Protein AF-A0A162BS18-F1 (afdb_monomer_lite)

pLDDT: mean 97.8, std 0.92, range [92.88, 98.62]

Secondary structure (DSSP, 8-state):
--EE--SPEEEE-TTS-EEEE--EEEETT------HHHHHHHHHH-TTHHHHHHHHHHHTT----EEEE-

Organism: NCBI:txid35525

Sequence (70 aa):
MNGYESHTFKLVNAEGKPVYCKFHFKTDEGIRNLDAGKAHQLTSDDPDYATRDLYKAISKADFPSWFVKI

Radius of gyration: 17.58 Å; chains: 1; bounding box: 37×27×46 Å

Foldseek 3Di:
DKDWPPDWDWDADPVRDTDIDTKIWAWPVDDDDDDPVRVVVCCPPPVCVVVVVQVVCVVVVVHTGTDIDD

Structure (mmCIF, N/CA/C/O backbone):
data_AF-A0A162BS18-F1
#
_entry.id   AF-A0A162BS18-F1
#
loop_
_atom_site.group_PDB
_atom_site.id
_atom_site.type_symbol
_atom_site.label_atom_id
_atom_site.label_alt_id
_atom_site.label_comp_id
_atom_site.label_asym_id
_atom_site.label_entity_id
_atom_site.label_seq_id
_atom_site.pdbx_PDB_ins_code
_atom_site.Cartn_x
_atom_site.Cartn_y
_atom_site.Cartn_z
_atom_site.occupancy
_atom_site.B_iso_or_equiv
_atom_site.auth_seq_id
_atom_site.auth_comp_id
_atom_site.auth_asym_id
_atom_site.auth_atom_id
_atom_site.pdbx_PDB_model_num
ATOM 1 N N . MET A 1 1 ? 5.223 -0.216 -0.581 1.00 97.00 1 MET A N 1
ATOM 2 C CA . MET A 1 1 ? 5.112 1.061 0.185 1.00 97.00 1 MET A CA 1
ATOM 3 C C . MET A 1 1 ? 4.234 0.863 1.414 1.00 97.00 1 MET A C 1
ATOM 5 O O . MET A 1 1 ? 3.342 0.032 1.347 1.00 97.00 1 MET A O 1
ATOM 9 N N . ASN A 1 2 ? 4.433 1.605 2.509 1.00 98.19 2 ASN A N 1
ATOM 10 C CA . ASN A 1 2 ? 3.480 1.573 3.633 1.00 98.19 2 ASN A CA 1
ATOM 11 C C . ASN A 1 2 ? 2.218 2.385 3.311 1.00 98.19 2 ASN A C 1
ATOM 13 O O . ASN A 1 2 ? 2.297 3.374 2.585 1.00 98.19 2 ASN A O 1
ATOM 17 N N . GLY A 1 3 ? 1.094 2.002 3.914 1.00 97.88 3 GLY A N 1
ATOM 18 C CA . GLY A 1 3 ? -0.142 2.780 3.945 1.00 97.88 3 GLY A CA 1
ATOM 19 C C . GLY A 1 3 ? -0.461 3.241 5.366 1.00 97.88 3 GLY A C 1
ATOM 20 O O . GLY A 1 3 ? -0.245 2.507 6.331 1.00 97.88 3 GLY A O 1
ATOM 21 N N . TYR A 1 4 ? -0.979 4.456 5.501 1.00 97.88 4 TYR A N 1
ATOM 22 C CA . TYR A 1 4 ? -1.447 5.001 6.771 1.00 97.88 4 TYR A CA 1
ATOM 23 C C . TYR A 1 4 ? -2.804 5.625 6.528 1.00 97.88 4 TYR A C 1
ATOM 25 O O . TYR A 1 4 ? -2.951 6.452 5.633 1.00 97.88 4 TYR A O 1
ATOM 33 N N . GLU A 1 5 ? -3.785 5.235 7.330 1.00 94.81 5 GLU A N 1
ATOM 34 C CA . GLU A 1 5 ? -5.122 5.812 7.221 1.00 94.81 5 GLU A CA 1
ATOM 35 C C . GLU A 1 5 ? -5.100 7.319 7.573 1.00 94.81 5 GLU A C 1
ATOM 37 O O . GLU A 1 5 ? -5.823 8.104 6.975 1.00 94.81 5 GLU A O 1
ATOM 42 N N . SER A 1 6 ? -4.148 7.752 8.408 1.00 95.75 6 SER A N 1
ATOM 43 C CA . SER A 1 6 ? -3.879 9.143 8.815 1.00 95.75 6 SER A CA 1
ATOM 44 C C . SER A 1 6 ? -4.761 9.682 9.945 1.00 95.75 6 SER A C 1
ATOM 46 O O . SER A 1 6 ? -4.213 10.236 10.906 1.00 95.75 6 SER A O 1
ATOM 48 N N . HIS A 1 7 ? -6.083 9.518 9.915 1.00 97.81 7 HIS A N 1
ATOM 49 C CA . HIS A 1 7 ? -6.986 10.039 10.948 1.00 97.81 7 HIS A CA 1
ATOM 50 C C . HIS A 1 7 ? -7.062 9.132 12.187 1.00 97.81 7 HIS A C 1
ATOM 52 O O . HIS A 1 7 ? -6.410 8.100 12.287 1.00 97.81 7 HIS A O 1
ATOM 58 N N . THR A 1 8 ? -7.682 9.613 13.267 1.00 98.06 8 THR A N 1
ATOM 59 C CA . THR A 1 8 ? -7.857 8.826 14.504 1.00 98.06 8 THR A CA 1
ATOM 60 C C . THR A 1 8 ? -9.244 8.207 14.491 1.00 98.06 8 THR A C 1
ATOM 62 O O . THR A 1 8 ? -10.229 8.933 14.380 1.00 98.06 8 THR A O 1
ATOM 65 N N . PHE A 1 9 ? -9.317 6.886 14.645 1.00 98.00 9 PHE A N 1
ATOM 66 C CA . PHE A 1 9 ? -10.572 6.132 14.635 1.00 98.00 9 PHE A CA 1
ATOM 67 C C . PHE A 1 9 ? -10.978 5.736 16.037 1.00 98.00 9 PHE A C 1
ATOM 69 O O . PHE A 1 9 ? -10.177 5.781 16.969 1.00 98.00 9 PHE A O 1
ATOM 76 N N . LYS A 1 10 ? -12.236 5.324 16.168 1.00 97.81 10 LYS A N 1
ATOM 77 C CA . LYS A 1 10 ? -12.794 4.732 17.376 1.00 97.81 10 LYS A CA 1
ATOM 78 C C . LYS A 1 10 ? -13.261 3.317 17.054 1.00 97.81 10 LYS A C 1
ATOM 80 O O . LYS A 1 10 ? -14.178 3.145 16.257 1.00 97.81 10 LYS A O 1
ATOM 85 N N . LEU A 1 11 ? -12.654 2.327 17.698 1.00 98.00 11 LEU A N 1
ATOM 86 C CA . LEU A 1 11 ? -13.160 0.959 17.749 1.00 98.00 11 LEU A CA 1
ATOM 87 C C . LEU A 1 11 ? -14.129 0.848 18.919 1.00 98.00 11 LEU A C 1
ATOM 89 O O . LEU A 1 11 ? -13.836 1.340 20.007 1.00 98.00 11 LEU A O 1
ATOM 93 N N . VAL A 1 12 ? -15.277 0.216 18.702 1.00 98.06 12 VAL A N 1
ATOM 94 C CA . VAL A 1 12 ? -16.306 0.023 19.728 1.00 98.06 12 VAL A CA 1
ATOM 95 C C . VAL A 1 12 ? -16.491 -1.477 19.929 1.00 98.06 12 VAL A C 1
ATOM 97 O O . VAL A 1 12 ? -16.746 -2.194 18.964 1.00 98.06 12 VAL A O 1
ATOM 100 N N . ASN A 1 13 ? -16.303 -1.959 21.160 1.00 97.38 13 ASN A N 1
ATOM 101 C CA . ASN A 1 13 ? -16.472 -3.379 21.480 1.00 97.38 13 ASN A CA 1
ATOM 102 C C . ASN A 1 13 ? -17.965 -3.762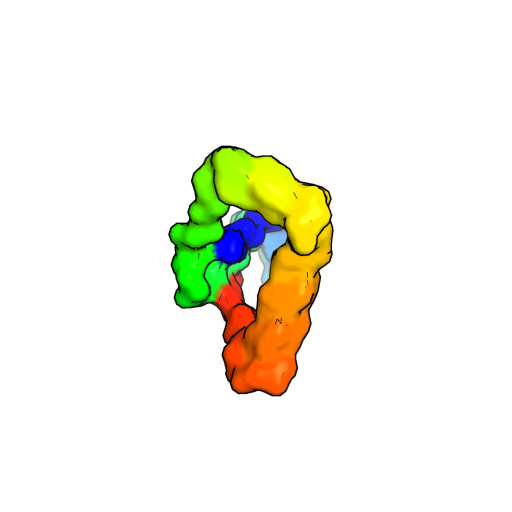 21.602 1.00 97.38 13 ASN A C 1
ATOM 104 O O . ASN A 1 13 ? -18.849 -2.909 21.522 1.00 97.38 13 ASN A O 1
ATOM 108 N N . ALA A 1 14 ? -18.251 -5.046 21.840 1.00 98.38 14 ALA A N 1
ATOM 109 C CA . ALA A 1 14 ? -19.621 -5.556 21.982 1.00 98.38 14 ALA A CA 1
ATOM 110 C C . ALA A 1 14 ? -20.415 -4.937 23.157 1.00 98.38 14 ALA A C 1
ATOM 112 O O . ALA A 1 14 ? -21.640 -4.986 23.159 1.00 98.38 14 ALA A O 1
ATOM 113 N N . GLU A 1 15 ? -19.733 -4.331 24.132 1.00 98.31 15 GLU A N 1
ATOM 114 C CA . GLU A 1 15 ? -20.329 -3.650 25.293 1.00 98.31 15 GLU A CA 1
ATOM 115 C C . GLU A 1 15 ? -20.541 -2.144 25.044 1.00 98.31 15 GLU A C 1
ATOM 117 O O . GLU A 1 15 ? -20.977 -1.418 25.935 1.00 98.31 15 GLU A O 1
ATOM 122 N N . GLY A 1 16 ? -20.196 -1.638 23.855 1.00 98.25 16 GLY A N 1
ATOM 123 C CA . GLY A 1 16 ? -20.284 -0.214 23.524 1.00 98.25 16 GLY A CA 1
ATOM 124 C C . GLY A 1 16 ? -19.105 0.633 24.021 1.00 98.25 16 GLY A C 1
ATOM 125 O O . GLY A 1 16 ? -19.133 1.859 23.889 1.00 98.25 16 GLY A O 1
ATOM 126 N N . LYS A 1 17 ? -18.046 0.024 24.572 1.00 98.44 17 LYS A N 1
ATOM 127 C CA . LYS A 1 17 ? -16.870 0.742 25.081 1.00 98.44 17 LYS A CA 1
ATOM 128 C C . LYS A 1 17 ? -15.927 1.150 23.937 1.00 98.44 17 LYS A C 1
ATOM 130 O O . LYS A 1 17 ? -15.502 0.283 23.168 1.00 98.44 17 LYS A O 1
ATOM 135 N N . PRO A 1 18 ? -15.545 2.439 23.837 1.00 98.12 18 PRO A N 1
ATOM 136 C CA . PRO A 1 18 ? -14.667 2.922 22.778 1.00 98.12 18 PRO A CA 1
ATOM 137 C C . PRO A 1 18 ? -13.172 2.819 23.119 1.00 98.12 18 PRO A C 1
ATOM 139 O O . PRO A 1 18 ? -12.762 3.097 24.246 1.00 98.12 18 PRO A O 1
ATOM 142 N N . VAL A 1 19 ? -12.349 2.524 22.110 1.00 97.88 19 VAL A N 1
ATOM 143 C CA . VAL A 1 19 ? -10.881 2.645 22.126 1.00 97.88 19 VAL A CA 1
ATOM 144 C C . VAL A 1 19 ? -10.440 3.404 20.876 1.00 97.88 19 VAL A C 1
ATOM 146 O O . VAL A 1 19 ? -10.891 3.096 19.774 1.00 97.88 19 VAL A O 1
ATOM 149 N N . TYR A 1 20 ? -9.581 4.412 21.033 1.00 98.06 20 TYR A N 1
ATOM 150 C CA . TYR A 1 20 ? -9.036 5.148 19.891 1.00 98.06 20 TYR A CA 1
ATOM 151 C C . TYR A 1 20 ? -7.870 4.392 19.251 1.00 98.06 20 TYR A C 1
ATOM 153 O O . TYR A 1 20 ? -7.044 3.831 19.967 1.00 98.06 20 TYR A O 1
ATOM 161 N N . CYS A 1 21 ? -7.784 4.402 17.922 1.00 97.62 21 CYS A N 1
ATOM 162 C CA . CYS A 1 21 ? -6.745 3.681 17.189 1.00 97.62 21 CYS A CA 1
ATOM 163 C C . CYS A 1 21 ? -6.252 4.414 15.933 1.00 97.62 21 CYS A C 1
ATOM 165 O O . CYS A 1 21 ? -6.868 5.380 15.465 1.00 97.62 21 CYS A O 1
ATOM 167 N N . LYS A 1 22 ? -5.138 3.915 15.382 1.00 98.19 22 LYS A N 1
ATOM 168 C CA . LYS A 1 22 ? -4.554 4.318 14.097 1.00 98.19 22 LYS A CA 1
ATOM 169 C C . LYS A 1 22 ? -4.292 3.074 13.255 1.00 98.19 22 LYS A C 1
ATOM 171 O O . LYS A 1 22 ? -3.594 2.177 13.705 1.00 98.19 22 LYS A O 1
ATOM 176 N N . PHE A 1 23 ? -4.790 3.036 12.022 1.00 98.19 23 PHE A N 1
ATOM 177 C CA . PHE A 1 23 ? -4.518 1.913 11.124 1.00 98.19 23 PHE A CA 1
ATOM 178 C C . PHE A 1 23 ? -3.234 2.139 10.330 1.00 98.19 23 PHE A C 1
ATOM 180 O O . PHE A 1 23 ? -3.110 3.109 9.574 1.00 98.19 23 PHE A O 1
ATOM 187 N N . HIS A 1 24 ? -2.286 1.219 10.480 1.00 98.31 24 HIS A N 1
ATOM 188 C CA . HIS A 1 24 ? -1.028 1.202 9.743 1.00 98.31 24 HIS A CA 1
ATOM 189 C C . HIS A 1 24 ? -0.924 -0.077 8.907 1.00 98.31 24 HIS A C 1
ATOM 191 O O . HIS A 1 24 ? -0.886 -1.178 9.451 1.00 98.31 24 HIS A O 1
ATOM 197 N N . PHE A 1 25 ? -0.788 0.070 7.593 1.00 98.44 25 PHE A N 1
ATOM 198 C CA . PHE A 1 25 ? -0.548 -1.016 6.646 1.00 98.44 25 PHE A CA 1
ATOM 199 C C . PHE A 1 25 ? 0.954 -1.094 6.375 1.00 98.44 25 PHE A C 1
ATOM 201 O O . PHE A 1 25 ? 1.514 -0.277 5.635 1.00 98.44 25 PHE A O 1
ATOM 208 N N . LYS A 1 26 ? 1.636 -2.039 7.023 1.00 98.06 26 LYS A N 1
ATOM 209 C CA . LYS A 1 26 ? 3.082 -2.233 6.869 1.00 98.06 26 LYS A CA 1
ATOM 210 C C . LYS A 1 26 ? 3.342 -3.219 5.742 1.00 98.06 26 LYS A C 1
ATOM 212 O O . LYS A 1 26 ? 2.848 -4.331 5.802 1.00 98.06 26 LYS A O 1
ATOM 217 N N . THR A 1 27 ? 4.072 -2.792 4.717 1.00 98.19 27 THR A N 1
ATOM 218 C CA . THR A 1 27 ? 4.357 -3.638 3.549 1.00 98.19 27 THR A CA 1
ATOM 219 C C . THR A 1 27 ? 5.326 -4.756 3.904 1.00 98.19 27 THR A C 1
ATOM 221 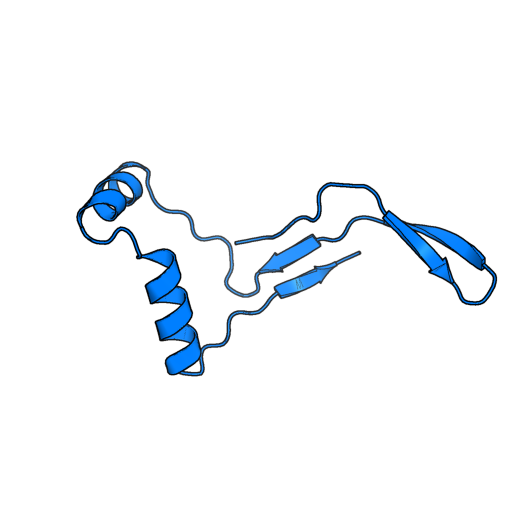O O . THR A 1 27 ? 6.332 -4.504 4.571 1.00 98.19 27 THR A O 1
ATOM 224 N N . ASP A 1 28 ? 5.038 -5.959 3.419 1.00 98.00 28 ASP A N 1
ATOM 225 C CA . ASP A 1 28 ? 5.900 -7.127 3.615 1.00 98.00 28 ASP A CA 1
ATOM 226 C C . ASP A 1 28 ? 7.045 -7.185 2.579 1.00 98.00 28 ASP A C 1
ATOM 228 O O . ASP A 1 28 ? 8.047 -7.863 2.783 1.00 98.00 28 ASP A O 1
ATOM 232 N N . GLU A 1 29 ? 6.969 -6.384 1.509 1.00 97.12 29 GLU A N 1
ATOM 233 C CA . GLU A 1 29 ? 8.001 -6.265 0.463 1.00 97.12 29 GLU A CA 1
ATOM 234 C C . GLU A 1 29 ? 9.165 -5.318 0.817 1.00 97.12 29 GLU A C 1
ATOM 236 O O . GLU A 1 29 ? 10.108 -5.136 0.039 1.00 97.12 29 GLU A O 1
ATOM 241 N N . GLY A 1 30 ? 9.083 -4.647 1.967 1.00 97.00 30 GLY A N 1
ATOM 242 C CA . GLY A 1 30 ? 10.009 -3.585 2.352 1.00 97.00 30 GLY A CA 1
ATOM 243 C C . GLY A 1 30 ? 9.775 -2.244 1.636 1.00 97.00 30 GLY A C 1
ATOM 244 O O . GLY A 1 30 ? 8.912 -2.080 0.769 1.00 97.00 30 GLY A O 1
ATOM 245 N N . ILE A 1 31 ? 10.539 -1.225 2.042 1.00 97.62 31 ILE A N 1
ATOM 246 C CA . ILE A 1 31 ? 10.460 0.126 1.468 1.00 97.62 31 ILE A CA 1
ATOM 247 C C . ILE A 1 31 ? 11.557 0.296 0.423 1.00 97.62 31 ILE A C 1
ATOM 249 O O . ILE A 1 31 ? 12.742 0.291 0.746 1.00 97.62 31 ILE A O 1
ATOM 253 N N . ARG A 1 32 ? 11.136 0.471 -0.829 1.00 96.25 32 ARG A N 1
ATOM 254 C CA . ARG A 1 32 ? 11.995 0.706 -1.989 1.00 96.25 32 ARG A CA 1
ATOM 255 C C . ARG A 1 32 ? 11.477 1.949 -2.699 1.00 96.25 32 ARG A C 1
ATOM 257 O O . ARG A 1 32 ? 10.319 1.978 -3.106 1.00 96.25 32 ARG A O 1
ATOM 264 N N . ASN A 1 33 ? 12.320 2.969 -2.797 1.00 97.25 33 ASN A N 1
ATOM 265 C CA . ASN A 1 33 ? 11.978 4.244 -3.419 1.00 97.25 33 ASN A CA 1
ATOM 266 C C . ASN A 1 33 ? 12.839 4.444 -4.665 1.00 97.25 33 ASN A C 1
ATOM 268 O O . ASN A 1 33 ? 13.958 3.936 -4.740 1.00 97.25 33 ASN A O 1
ATOM 272 N N . LEU A 1 34 ? 12.314 5.191 -5.631 1.00 97.50 34 LEU A N 1
ATOM 273 C CA . LEU A 1 34 ? 13.065 5.575 -6.817 1.00 97.50 3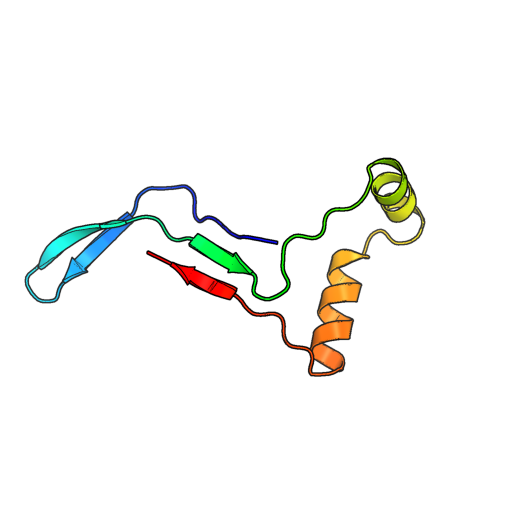4 LEU A CA 1
ATOM 274 C C . LEU A 1 34 ? 13.985 6.754 -6.498 1.00 97.50 34 LEU A C 1
ATOM 276 O O . LEU A 1 34 ? 13.607 7.663 -5.758 1.00 97.50 34 LEU A O 1
ATOM 280 N N . ASP A 1 35 ? 15.168 6.752 -7.107 1.00 97.75 35 ASP A N 1
ATOM 281 C CA . ASP A 1 35 ? 15.956 7.973 -7.248 1.00 97.75 35 ASP A CA 1
ATOM 282 C C . ASP A 1 35 ? 15.183 9.001 -8.093 1.00 97.75 35 ASP A C 1
ATOM 284 O O . ASP A 1 35 ? 14.445 8.632 -9.012 1.00 97.75 35 ASP A O 1
ATOM 288 N N . ALA A 1 36 ? 15.363 10.290 -7.804 1.00 98.19 36 ALA A N 1
ATOM 289 C CA . ALA A 1 36 ? 14.625 11.362 -8.464 1.00 98.19 36 ALA A CA 1
ATOM 290 C C . ALA A 1 36 ? 14.854 11.397 -9.986 1.00 98.19 36 ALA A C 1
ATOM 292 O O . ALA A 1 36 ? 13.898 11.579 -10.744 1.00 98.19 36 ALA A O 1
ATOM 293 N N . GLY A 1 37 ? 16.088 11.169 -10.448 1.00 98.31 37 GLY A N 1
ATOM 294 C CA . GLY A 1 37 ? 16.402 11.121 -11.875 1.00 98.31 37 GLY A CA 1
ATOM 295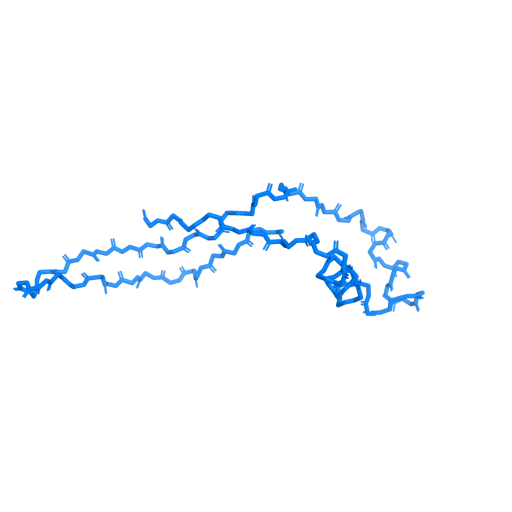 C C . GLY A 1 37 ? 15.720 9.939 -12.558 1.00 98.31 37 GLY A C 1
ATOM 296 O O . GLY A 1 37 ? 15.138 10.086 -13.635 1.00 98.31 37 GLY A O 1
ATOM 297 N N . LYS A 1 38 ? 15.701 8.775 -11.893 1.00 97.69 38 LYS A N 1
ATOM 298 C CA . LYS A 1 38 ? 15.006 7.596 -12.421 1.00 97.69 38 LYS A CA 1
ATOM 299 C C . LYS A 1 38 ? 13.491 7.783 -12.455 1.00 97.69 38 LYS A C 1
ATOM 301 O O . LYS A 1 38 ? 12.859 7.388 -13.432 1.00 97.69 38 LYS A O 1
ATOM 306 N N . ALA A 1 39 ? 12.919 8.383 -11.414 1.00 97.88 39 ALA A N 1
ATOM 307 C CA . ALA A 1 39 ? 11.498 8.699 -11.361 1.00 97.88 39 ALA A CA 1
ATOM 308 C C . ALA A 1 39 ? 11.100 9.636 -12.509 1.00 97.88 39 ALA A C 1
ATOM 310 O O . ALA A 1 39 ? 10.128 9.354 -13.201 1.00 97.88 39 ALA A O 1
ATOM 311 N N . HIS A 1 40 ? 11.891 10.685 -12.764 1.00 98.00 40 HIS A N 1
ATOM 312 C CA . HIS A 1 40 ? 11.654 11.606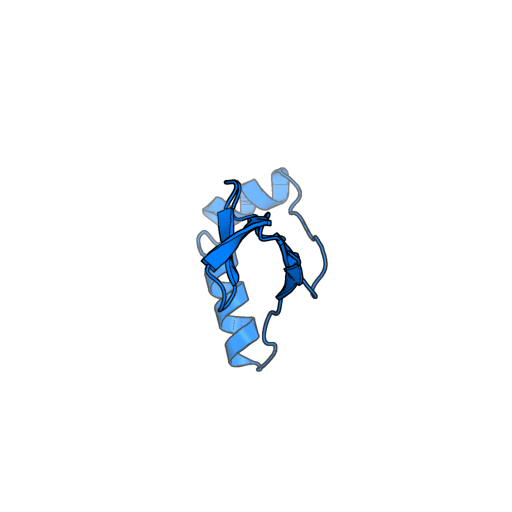 -13.875 1.00 98.00 40 HIS A CA 1
ATOM 313 C C . HIS A 1 40 ? 11.745 10.918 -15.242 1.00 98.00 40 HIS A C 1
ATOM 315 O O . HIS A 1 40 ? 10.890 11.126 -16.094 1.00 98.00 40 HIS A O 1
ATOM 321 N N . GLN A 1 41 ? 12.735 10.048 -15.451 1.00 98.19 41 GLN A N 1
ATOM 322 C CA . GLN A 1 41 ? 12.836 9.291 -16.700 1.00 98.19 41 GLN A CA 1
ATOM 323 C C . GLN A 1 41 ? 11.582 8.430 -16.945 1.00 98.19 41 GLN A C 1
ATOM 325 O O . GLN A 1 41 ? 11.032 8.411 -18.047 1.00 98.19 41 GLN A O 1
ATOM 330 N N . LEU A 1 42 ? 11.107 7.730 -15.908 1.00 98.12 42 LEU A N 1
ATOM 331 C CA . LEU A 1 42 ? 9.953 6.837 -16.018 1.00 98.12 42 LEU A CA 1
ATOM 332 C C . LEU A 1 42 ? 8.660 7.573 -16.382 1.00 98.12 42 LEU A C 1
ATOM 334 O O . LEU A 1 42 ? 7.817 6.971 -17.034 1.00 98.12 42 LEU A O 1
ATOM 338 N N . THR A 1 43 ? 8.507 8.863 -16.055 1.00 96.50 43 THR A N 1
ATOM 339 C CA . THR A 1 43 ? 7.286 9.597 -16.436 1.00 96.50 43 THR A CA 1
ATOM 340 C C . THR A 1 43 ? 7.090 9.697 -17.949 1.00 96.50 43 THR A C 1
ATOM 342 O O . THR A 1 43 ? 5.960 9.873 -18.391 1.00 96.50 43 THR A O 1
ATOM 345 N N . SER A 1 44 ? 8.171 9.612 -18.735 1.00 96.81 44 SER A N 1
ATOM 346 C CA . SER A 1 44 ? 8.118 9.640 -20.202 1.00 96.81 44 SER A CA 1
ATOM 347 C C . SER A 1 44 ? 8.196 8.240 -20.807 1.00 96.81 44 SER A C 1
ATOM 349 O O . SER A 1 44 ? 7.390 7.896 -21.667 1.00 96.81 44 SER A O 1
ATOM 351 N N . ASP A 1 45 ? 9.166 7.436 -20.369 1.00 98.19 45 ASP A N 1
ATOM 352 C CA . ASP A 1 45 ? 9.437 6.129 -20.982 1.00 98.19 45 ASP A CA 1
ATOM 353 C C . ASP A 1 45 ? 8.338 5.103 -20.669 1.00 98.19 45 ASP A C 1
ATOM 355 O O . ASP A 1 45 ? 8.114 4.166 -21.435 1.00 98.19 45 ASP A O 1
ATOM 359 N N . ASP A 1 46 ? 7.688 5.248 -19.512 1.00 98.06 46 ASP A N 1
ATOM 360 C CA . ASP A 1 46 ? 6.760 4.267 -18.962 1.00 98.06 46 ASP A CA 1
ATOM 361 C C . ASP A 1 46 ? 5.832 4.900 -17.904 1.00 98.06 46 ASP A C 1
ATOM 363 O O . ASP A 1 46 ? 5.960 4.619 -16.706 1.00 98.06 46 ASP A O 1
ATOM 367 N N . PRO A 1 47 ? 4.891 5.768 -18.318 1.00 97.69 47 PRO A N 1
ATOM 368 C CA . PRO A 1 47 ? 4.012 6.490 -17.394 1.00 97.69 47 PRO A CA 1
ATOM 369 C C . PRO A 1 47 ? 3.134 5.563 -16.535 1.00 97.69 47 PRO A C 1
ATOM 371 O O . PRO A 1 47 ? 2.715 5.949 -15.445 1.00 97.69 47 PRO A O 1
ATOM 374 N N . ASP A 1 48 ? 2.917 4.321 -16.980 1.00 98.31 48 ASP A N 1
ATOM 375 C CA . ASP A 1 48 ? 2.141 3.295 -16.278 1.00 98.31 48 ASP A CA 1
ATOM 376 C C . ASP A 1 48 ? 3.004 2.359 -15.412 1.00 98.31 48 ASP A C 1
ATOM 378 O O . ASP A 1 48 ? 2.522 1.309 -14.976 1.00 98.31 48 ASP A O 1
ATOM 382 N N . TYR A 1 49 ? 4.271 2.712 -15.151 1.00 98.19 49 TYR A N 1
ATOM 383 C CA . TYR A 1 49 ? 5.258 1.866 -14.467 1.00 98.19 49 TYR A CA 1
ATOM 384 C C . TYR A 1 49 ? 4.689 1.117 -13.253 1.00 98.19 49 TYR A C 1
ATOM 386 O O . TYR A 1 49 ? 4.780 -0.111 -13.200 1.00 98.19 49 TYR A O 1
ATOM 394 N N . ALA A 1 50 ? 4.065 1.834 -12.311 1.00 97.69 50 ALA A N 1
ATOM 395 C CA . ALA A 1 50 ? 3.543 1.252 -11.072 1.00 97.69 50 ALA A CA 1
ATOM 396 C C . ALA A 1 50 ? 2.335 0.329 -11.309 1.00 97.69 50 ALA A C 1
ATOM 398 O O . ALA A 1 50 ? 2.250 -0.750 -10.723 1.00 97.69 50 ALA A O 1
ATOM 399 N N . THR A 1 51 ? 1.423 0.712 -12.206 1.00 98.38 51 THR A N 1
ATOM 400 C CA . THR A 1 51 ? 0.261 -0.111 -12.576 1.00 98.38 51 THR A CA 1
ATOM 401 C C . THR A 1 51 ? 0.706 -1.403 -13.253 1.00 98.38 51 THR A C 1
ATOM 403 O O . THR A 1 51 ? 0.239 -2.492 -12.912 1.00 98.38 51 THR A O 1
ATOM 406 N N . ARG A 1 52 ? 1.644 -1.301 -14.200 1.00 98.38 52 ARG A N 1
ATOM 407 C CA . ARG A 1 52 ? 2.195 -2.450 -14.917 1.00 98.38 52 ARG A CA 1
ATOM 408 C C . ARG A 1 52 ? 2.970 -3.379 -13.985 1.00 98.38 52 ARG A C 1
ATOM 410 O O . ARG A 1 52 ? 2.891 -4.593 -14.159 1.00 98.38 52 ARG A O 1
ATOM 417 N N . ASP A 1 53 ? 3.739 -2.830 -13.049 1.00 98.06 53 ASP A N 1
ATOM 418 C CA . ASP A 1 53 ? 4.476 -3.601 -12.045 1.00 98.06 53 ASP A CA 1
ATOM 419 C C . ASP A 1 53 ? 3.524 -4.447 -11.189 1.00 98.06 53 ASP A C 1
ATOM 421 O O . ASP A 1 53 ? 3.636 -5.675 -11.181 1.00 98.06 53 ASP A O 1
ATOM 425 N N . LEU A 1 54 ? 2.493 -3.816 -10.616 1.00 98.44 54 LEU A N 1
ATOM 426 C CA . LEU A 1 54 ? 1.461 -4.499 -9.832 1.00 98.44 54 LEU A CA 1
ATOM 427 C C . LEU A 1 54 ? 0.743 -5.590 -10.640 1.00 98.44 54 LEU A C 1
ATOM 429 O O . LEU A 1 54 ? 0.589 -6.718 -10.170 1.00 98.44 54 LEU A O 1
ATOM 433 N N . TYR A 1 55 ? 0.329 -5.279 -11.873 1.00 98.50 55 TYR A N 1
ATOM 434 C CA . TYR A 1 55 ? -0.322 -6.253 -12.749 1.00 98.50 55 TYR A CA 1
ATOM 435 C C . TYR A 1 55 ? 0.581 -7.463 -13.016 1.00 98.50 55 TYR A C 1
ATOM 437 O O . TYR A 1 55 ? 0.143 -8.610 -12.915 1.00 98.50 55 TYR A O 1
ATOM 445 N N . LYS A 1 56 ? 1.860 -7.219 -13.333 1.00 98.62 56 LYS A N 1
ATOM 446 C CA . LYS A 1 56 ? 2.834 -8.281 -13.603 1.00 98.62 56 LYS A CA 1
ATOM 447 C C . LYS A 1 56 ? 3.076 -9.153 -12.374 1.00 98.62 56 LYS A C 1
ATOM 449 O O . LYS A 1 56 ? 3.125 -10.370 -12.541 1.00 98.62 56 LYS A O 1
ATOM 454 N N . ALA A 1 57 ? 3.201 -8.566 -11.185 1.00 98.31 57 ALA A N 1
ATOM 455 C CA . ALA A 1 57 ? 3.375 -9.306 -9.935 1.00 98.31 57 ALA A CA 1
ATOM 456 C C . ALA A 1 57 ? 2.199 -10.272 -9.703 1.00 98.31 57 ALA A C 1
ATOM 458 O O . ALA A 1 57 ? 2.385 -11.490 -9.653 1.00 98.31 57 ALA A O 1
ATOM 459 N N . ILE A 1 58 ? 0.967 -9.754 -9.755 1.00 98.56 58 ILE A N 1
ATOM 460 C CA . ILE A 1 58 ? -0.256 -10.554 -9.589 1.00 98.56 58 ILE A CA 1
ATOM 461 C C . ILE A 1 58 ? -0.375 -11.635 -10.674 1.00 98.56 58 ILE A C 1
ATOM 463 O O . ILE A 1 58 ? -0.688 -12.783 -10.364 1.00 98.56 58 ILE A O 1
ATOM 467 N N . SER A 1 59 ? -0.076 -11.314 -11.940 1.00 98.50 59 SER A N 1
ATOM 468 C CA . SER A 1 59 ? -0.130 -12.287 -13.047 1.00 98.50 59 SER A CA 1
ATOM 469 C C . SER A 1 59 ? 0.837 -13.466 -12.876 1.00 98.50 59 SER A C 1
ATOM 471 O O . SER A 1 59 ? 0.616 -14.534 -13.442 1.00 98.50 59 SER A O 1
ATOM 473 N N . LYS A 1 60 ? 1.899 -13.277 -12.084 1.00 98.50 60 LYS A N 1
ATOM 474 C CA . LYS A 1 60 ? 2.907 -14.291 -11.751 1.00 98.50 60 LYS A CA 1
ATOM 475 C C . LYS A 1 60 ? 2.651 -14.974 -10.404 1.00 98.50 60 LYS A C 1
ATOM 477 O O . LYS A 1 60 ? 3.506 -15.730 -9.957 1.00 98.50 60 LYS A O 1
ATOM 482 N N . ALA A 1 61 ? 1.503 -14.714 -9.774 1.00 98.31 61 ALA A N 1
ATOM 483 C CA . ALA A 1 61 ? 1.178 -15.152 -8.418 1.00 98.31 61 ALA A CA 1
ATOM 484 C C . ALA A 1 61 ? 2.158 -14.652 -7.333 1.00 98.31 61 ALA A C 1
ATOM 486 O O . ALA A 1 61 ? 2.245 -15.238 -6.256 1.00 98.31 61 ALA A O 1
ATOM 487 N N . ASP A 1 62 ? 2.868 -13.554 -7.603 1.00 98.06 62 ASP A N 1
ATOM 488 C CA . ASP A 1 62 ? 3.657 -12.815 -6.617 1.00 98.06 62 ASP A CA 1
ATOM 489 C C . ASP A 1 62 ? 2.755 -11.744 -5.993 1.00 98.06 62 ASP A C 1
ATOM 491 O O . ASP A 1 62 ? 2.645 -10.618 -6.481 1.00 98.06 62 ASP A O 1
ATOM 495 N N . PHE A 1 63 ? 1.967 -12.152 -4.997 1.00 98.12 63 PHE A N 1
ATOM 496 C CA . PHE A 1 63 ? 0.928 -11.300 -4.427 1.00 98.12 63 PHE A CA 1
ATOM 497 C C . PHE A 1 63 ? 1.520 -10.337 -3.390 1.00 98.12 63 PHE A C 1
ATOM 499 O O . PHE A 1 63 ? 1.999 -10.793 -2.345 1.00 98.12 63 PHE A O 1
ATOM 506 N N . PRO A 1 64 ? 1.439 -9.013 -3.614 1.00 98.00 64 PRO A N 1
ATOM 507 C CA . PRO A 1 64 ? 1.889 -8.053 -2.622 1.00 98.00 64 PRO A CA 1
ATOM 508 C C . PRO A 1 64 ? 0.998 -8.139 -1.378 1.00 98.00 64 PRO A C 1
ATOM 510 O O . PRO A 1 64 ? -0.218 -8.335 -1.469 1.00 98.00 64 PRO A O 1
ATOM 513 N N . SER A 1 65 ? 1.604 -7.994 -0.202 1.00 98.38 65 SER A N 1
ATOM 514 C CA . SER A 1 65 ? 0.909 -8.105 1.080 1.00 98.38 65 SER A CA 1
ATOM 515 C C . SER A 1 65 ? 1.336 -7.026 2.072 1.00 98.38 65 SER A C 1
ATOM 517 O O . SER A 1 65 ? 2.388 -6.379 1.951 1.00 98.38 65 SER A O 1
ATOM 519 N N . TRP A 1 66 ? 0.430 -6.782 3.019 1.00 98.50 66 TRP A N 1
ATOM 520 C CA . TRP A 1 66 ? 0.613 -5.828 4.097 1.00 98.50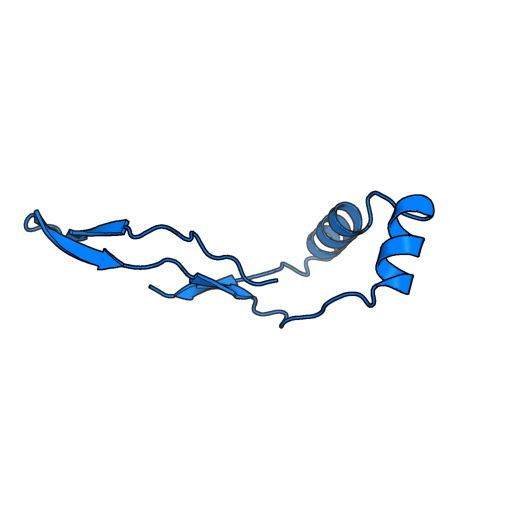 66 TRP A CA 1
ATOM 521 C C . TRP A 1 66 ? 0.094 -6.399 5.410 1.00 98.50 66 TRP A C 1
ATOM 523 O O . TRP A 1 66 ? -1.062 -6.815 5.508 1.00 98.50 66 TRP A O 1
ATOM 533 N N . PHE A 1 67 ? 0.905 -6.284 6.457 1.00 98.19 67 PHE A N 1
ATOM 534 C CA . PHE A 1 67 ? 0.486 -6.530 7.826 1.00 98.19 67 PHE A CA 1
ATOM 535 C C . PHE A 1 67 ? -0.221 -5.301 8.413 1.00 98.19 67 PHE A C 1
ATOM 537 O O . PHE A 1 67 ? 0.345 -4.200 8.474 1.00 98.19 67 PHE A O 1
ATOM 544 N N . VAL A 1 68 ? -1.451 -5.488 8.893 1.00 97.94 68 VAL A N 1
ATOM 545 C CA . VAL A 1 68 ? -2.234 -4.424 9.536 1.00 97.94 68 VAL A CA 1
ATOM 546 C C . VAL A 1 68 ? -1.862 -4.321 11.014 1.00 97.94 68 VAL A C 1
ATOM 548 O O . VAL A 1 68 ? -1.980 -5.286 11.766 1.00 97.94 68 VAL A O 1
ATOM 551 N N . LYS A 1 69 ? -1.434 -3.127 11.439 1.00 95.75 69 LYS A N 1
ATOM 552 C CA . LYS A 1 69 ? -1.214 -2.762 12.846 1.00 95.75 69 LYS A CA 1
ATOM 553 C C . LYS A 1 69 ? -2.239 -1.720 13.279 1.00 95.75 69 LYS A C 1
ATOM 555 O O . LYS A 1 69 ? -2.562 -0.821 12.500 1.00 95.75 69 LYS A O 1
ATOM 560 N N . ILE A 1 70 ? -2.708 -1.862 14.515 1.00 92.88 70 ILE A N 1
ATOM 561 C CA . ILE A 1 70 ? -3.682 -0.995 15.187 1.00 92.88 70 ILE A CA 1
ATOM 562 C C . ILE A 1 70 ? -3.052 -0.478 16.477 1.00 92.88 70 ILE A C 1
ATOM 564 O O . ILE A 1 70 ? -2.342 -1.286 17.120 1.00 92.88 70 ILE A O 1
#

InterPro domains:
  IPR011614 Catalase core domain [PF00199] (1-70)
  IPR018028 Catalase, mono-functional, haem-containing [PS51402] (1-70)
  IPR018028 Catalase, mono-functional, haem-containing [PTHR11465] (1-68)
  IPR020835 Catalase superfamily [SSF56634] (1-68)